Protein AF-A0A1D3TX67-F1 (afdb_monomer_lite)

Secondary structure (DSSP, 8-state):
--EEEEE--HHHHHHHHHHHHH--SS--SHHHHHHHHHHHHHHHHTT--HHHHHHHHHHHHHHGGGGGG--------SEEEEEPPHHHHHHHHHHHHHHHHHTT-SS--HHHHHHHHHHHHHHHHHHHHHHHHTTS-----HHHHHHHHHHHHHH--GGGHHHHHHHHHHHHHHH-

pLDDT: mean 88.08, std 12.68, range [42.0, 98.56]

Structure (mmCIF, N/CA/C/O backbone):
data_AF-A0A1D3TX67-F1
#
_entry.id   AF-A0A1D3TX67-F1
#
loop_
_atom_site.group_PDB
_atom_site.id
_atom_site.type_symbol
_atom_site.label_atom_id
_atom_site.label_alt_id
_atom_site.label_comp_id
_atom_site.label_asym_id
_atom_site.label_entity_id
_atom_site.label_seq_id
_atom_site.pdbx_PDB_ins_code
_atom_site.Cartn_x
_atom_site.Cartn_y
_atom_site.Cartn_z
_atom_site.occupancy
_atom_site.B_iso_or_equiv
_atom_site.auth_seq_id
_atom_site.auth_comp_id
_atom_site.auth_asym_id
_atom_site.auth_atom_id
_atom_site.pdbx_PDB_model_num
ATOM 1 N N . MET A 1 1 ? -18.415 -10.668 4.584 1.00 75.00 1 MET A N 1
ATOM 2 C CA . MET A 1 1 ? -17.756 -10.329 3.311 1.00 75.00 1 MET A CA 1
ATOM 3 C C . MET A 1 1 ? -18.137 -8.948 2.776 1.00 75.00 1 MET A C 1
ATOM 5 O O . MET A 1 1 ? -19.019 -8.786 1.929 1.00 75.00 1 MET A O 1
ATOM 9 N N . LYS A 1 2 ? -17.441 -7.935 3.287 1.00 89.81 2 LYS A N 1
ATOM 10 C CA . LYS A 1 2 ? -17.482 -6.527 2.900 1.00 89.81 2 LYS A CA 1
ATOM 11 C C . LYS A 1 2 ? -16.934 -6.355 1.487 1.00 89.81 2 LYS A C 1
ATOM 13 O O . LYS A 1 2 ? -15.870 -6.868 1.140 1.00 89.81 2 LYS A O 1
ATOM 18 N N . GLN A 1 3 ? -17.665 -5.609 0.665 1.00 95.31 3 GLN A N 1
ATOM 19 C CA . GLN A 1 3 ? -17.243 -5.247 -0.683 1.00 95.31 3 GLN A CA 1
ATOM 20 C C . GLN A 1 3 ? -16.895 -3.763 -0.723 1.00 95.31 3 GLN A C 1
ATOM 22 O O . GLN A 1 3 ? -17.703 -2.919 -0.339 1.00 95.31 3 GLN A O 1
ATOM 27 N N . LEU A 1 4 ? -15.705 -3.445 -1.227 1.00 96.00 4 LEU A N 1
ATOM 28 C CA . LEU A 1 4 ? -15.282 -2.075 -1.486 1.00 96.00 4 LEU A CA 1
ATOM 29 C C . LEU A 1 4 ? -15.389 -1.801 -2.983 1.00 96.00 4 LEU A C 1
ATOM 31 O O . LEU A 1 4 ? -14.979 -2.623 -3.805 1.00 96.00 4 LEU A O 1
ATOM 35 N N . SER A 1 5 ? -15.916 -0.634 -3.342 1.00 96.31 5 SER A N 1
ATOM 36 C CA . SER A 1 5 ? -16.039 -0.192 -4.732 1.00 96.31 5 SER A CA 1
ATOM 37 C C . SER A 1 5 ? -15.681 1.278 -4.864 1.00 96.31 5 SER A C 1
ATOM 39 O O . SER A 1 5 ? -16.100 2.091 -4.040 1.00 96.31 5 SER A O 1
ATOM 41 N N . TRP A 1 6 ? -14.942 1.636 -5.910 1.00 96.50 6 TRP A N 1
ATOM 42 C CA . TRP A 1 6 ? -14.543 3.020 -6.153 1.00 96.50 6 TRP A CA 1
ATOM 43 C C . TRP A 1 6 ? -14.348 3.311 -7.640 1.00 96.50 6 TRP A C 1
ATOM 45 O O . TRP A 1 6 ? -14.093 2.423 -8.458 1.00 96.50 6 TRP A O 1
ATOM 55 N N . LYS A 1 7 ? -14.426 4.600 -7.986 1.00 96.25 7 LYS A N 1
ATOM 56 C CA . LYS A 1 7 ? -14.019 5.099 -9.300 1.00 96.25 7 LYS A CA 1
ATOM 57 C C . LYS A 1 7 ? -12.495 5.103 -9.375 1.00 96.25 7 LYS A C 1
ATOM 59 O O . LYS A 1 7 ? -11.830 5.826 -8.630 1.00 96.25 7 LYS A O 1
ATOM 64 N N . SER A 1 8 ? -11.923 4.313 -10.268 1.00 93.75 8 SER A N 1
ATOM 65 C CA . SER A 1 8 ? -10.472 4.249 -10.436 1.00 93.75 8 SER A CA 1
ATOM 66 C C . SER A 1 8 ? -9.936 5.439 -11.234 1.00 93.75 8 SER A C 1
ATOM 68 O O . SER A 1 8 ? -10.654 6.156 -11.926 1.00 93.75 8 SER A O 1
ATOM 70 N N . ASN A 1 9 ? -8.642 5.688 -11.067 1.00 94.81 9 ASN A N 1
ATOM 71 C CA . ASN A 1 9 ? -7.890 6.735 -11.751 1.00 94.81 9 ASN A CA 1
ATOM 72 C C . ASN A 1 9 ? -6.471 6.215 -12.045 1.00 94.81 9 ASN A C 1
ATOM 74 O O . ASN A 1 9 ? -6.110 5.113 -11.620 1.00 94.81 9 ASN A O 1
ATOM 78 N N . ILE A 1 10 ? -5.650 7.024 -12.717 1.00 94.94 10 ILE A N 1
ATOM 79 C CA . ILE A 1 10 ? -4.297 6.626 -13.130 1.00 94.94 10 ILE A CA 1
ATOM 80 C C . ILE A 1 10 ? -3.388 6.203 -11.965 1.00 94.94 10 ILE A C 1
ATOM 82 O O . ILE A 1 10 ? -2.543 5.333 -12.145 1.00 94.94 10 ILE A O 1
ATOM 86 N N . LYS A 1 11 ? -3.573 6.750 -10.756 1.00 95.94 11 LYS A N 1
ATOM 87 C CA . LYS A 1 11 ? -2.771 6.374 -9.579 1.00 95.94 11 LYS A CA 1
ATOM 88 C C . LYS A 1 11 ? -3.043 4.934 -9.152 1.00 95.94 11 LYS A C 1
ATOM 90 O O . LYS A 1 11 ? -2.103 4.229 -8.812 1.00 95.94 11 LYS A O 1
ATOM 95 N N . HIS A 1 12 ? -4.292 4.474 -9.246 1.00 97.00 12 HIS A N 1
ATOM 96 C CA . HIS A 1 12 ? -4.621 3.068 -8.984 1.00 97.00 12 HIS A CA 1
ATOM 97 C C . HIS A 1 12 ? -3.983 2.153 -10.021 1.00 97.00 12 HIS A C 1
ATOM 99 O O . HIS A 1 12 ? -3.392 1.152 -9.648 1.00 97.00 12 HIS A O 1
ATOM 105 N N . ALA A 1 13 ? -4.066 2.511 -11.306 1.00 95.19 13 ALA A N 1
ATOM 106 C CA . ALA A 1 13 ? -3.465 1.713 -12.372 1.00 95.19 13 ALA A CA 1
ATOM 107 C C . ALA A 1 13 ? -1.938 1.617 -12.207 1.00 95.19 13 ALA A C 1
ATOM 109 O O . ALA A 1 13 ? -1.376 0.532 -12.310 1.00 95.19 13 ALA A O 1
ATOM 110 N N . LYS A 1 14 ? -1.277 2.734 -11.873 1.00 95.75 14 LYS A N 1
ATOM 111 C CA . LYS A 1 14 ? 0.164 2.772 -11.593 1.00 95.75 14 LYS A CA 1
ATOM 112 C C . LYS A 1 14 ? 0.543 1.933 -10.376 1.00 95.75 14 LYS A C 1
ATOM 114 O O . LYS A 1 14 ? 1.501 1.178 -10.454 1.00 95.75 14 LYS A O 1
ATOM 119 N N . LEU A 1 15 ? -0.202 2.041 -9.275 1.00 97.25 15 LEU A N 1
ATOM 120 C CA . LEU A 1 15 ? 0.039 1.224 -8.083 1.00 97.25 15 LEU A CA 1
ATOM 121 C C . LEU A 1 15 ? -0.193 -0.262 -8.361 1.00 97.25 15 LEU A C 1
ATOM 123 O O . LEU A 1 15 ? 0.645 -1.069 -7.988 1.00 97.25 15 LEU A O 1
ATOM 127 N N . GLU A 1 16 ? -1.274 -0.622 -9.058 1.00 96.50 16 GLU A N 1
ATOM 128 C CA . GLU A 1 16 ? -1.543 -2.007 -9.464 1.00 96.50 16 GLU A CA 1
ATOM 129 C C . GLU A 1 16 ? -0.386 -2.565 -10.299 1.00 96.50 16 GLU A C 1
ATOM 131 O O . GLU A 1 16 ? 0.088 -3.660 -10.019 1.00 96.50 16 GLU A O 1
ATOM 136 N N . TYR A 1 17 ? 0.091 -1.803 -11.288 1.00 94.44 17 TYR A N 1
ATOM 137 C CA . TYR A 1 17 ? 1.245 -2.175 -12.106 1.00 94.44 17 TYR A CA 1
ATOM 138 C C . TYR A 1 17 ? 2.500 -2.384 -11.247 1.00 94.44 17 TYR A C 1
ATOM 140 O O . TYR A 1 17 ? 3.082 -3.461 -11.260 1.00 94.44 17 TYR A O 1
ATOM 148 N N . LEU A 1 18 ? 2.878 -1.384 -10.447 1.00 94.38 18 LEU A N 1
ATOM 149 C CA . LEU A 1 18 ? 4.092 -1.421 -9.627 1.00 94.38 18 LEU A CA 1
ATOM 150 C C . LEU A 1 18 ? 4.072 -2.534 -8.571 1.00 94.38 18 LEU A C 1
ATOM 152 O O . LEU A 1 18 ? 5.105 -3.132 -8.293 1.00 94.38 18 LEU A O 1
ATOM 156 N N . ILE A 1 19 ? 2.908 -2.812 -7.980 1.00 96.50 19 ILE A N 1
ATOM 157 C CA . ILE A 1 19 ? 2.745 -3.919 -7.035 1.00 96.50 19 ILE A CA 1
ATOM 158 C C . ILE A 1 19 ? 2.931 -5.246 -7.762 1.00 96.50 19 ILE A C 1
ATOM 160 O O . ILE A 1 19 ? 3.671 -6.082 -7.267 1.00 96.50 19 ILE A O 1
ATOM 164 N N . LYS A 1 20 ? 2.321 -5.440 -8.936 1.00 94.25 20 LYS A N 1
ATOM 165 C CA . LYS A 1 20 ? 2.447 -6.693 -9.699 1.00 94.25 20 LYS A CA 1
ATOM 166 C C . LYS A 1 20 ? 3.875 -6.997 -10.149 1.00 94.25 20 LYS A C 1
ATOM 168 O O . LYS A 1 20 ? 4.219 -8.165 -10.252 1.00 94.25 20 LYS A O 1
ATOM 173 N N . GLU A 1 21 ? 4.693 -5.972 -10.375 1.00 92.12 21 GLU A N 1
ATOM 174 C CA . GLU A 1 21 ? 6.115 -6.144 -10.699 1.00 92.12 21 GLU A CA 1
ATOM 175 C C . GLU A 1 21 ? 6.954 -6.618 -9.499 1.00 92.12 21 GLU A C 1
ATOM 177 O O . GLU A 1 21 ? 8.014 -7.208 -9.689 1.00 92.12 21 GLU A O 1
ATOM 182 N N . LEU A 1 22 ? 6.514 -6.344 -8.264 1.00 90.25 22 LEU A N 1
ATOM 183 C CA . LEU A 1 22 ? 7.287 -6.624 -7.046 1.00 90.25 22 LEU A CA 1
ATOM 184 C C . LEU A 1 22 ? 6.702 -7.729 -6.163 1.00 90.25 22 LEU A C 1
ATOM 186 O O . LEU A 1 22 ? 7.434 -8.320 -5.372 1.00 90.25 22 LEU A O 1
ATOM 190 N N . ASP A 1 23 ? 5.394 -7.961 -6.223 1.00 90.19 23 ASP A N 1
ATOM 191 C CA . ASP A 1 23 ? 4.692 -8.925 -5.384 1.00 90.19 23 ASP A CA 1
ATOM 192 C C . ASP A 1 23 ? 5.003 -10.352 -5.871 1.00 90.19 23 ASP A C 1
ATOM 194 O O . ASP A 1 23 ? 4.601 -10.723 -6.974 1.00 90.19 23 ASP A O 1
ATOM 198 N N . PRO A 1 24 ? 5.708 -11.178 -5.073 1.00 87.31 24 PRO A N 1
ATOM 199 C CA . PRO A 1 24 ? 6.120 -12.516 -5.493 1.00 87.31 24 PRO A CA 1
ATOM 200 C C . PRO A 1 24 ? 4.982 -13.546 -5.413 1.00 87.31 24 PRO A C 1
ATOM 202 O O . PRO A 1 24 ? 5.193 -14.726 -5.696 1.00 87.31 24 PRO A O 1
ATOM 205 N N . THR A 1 25 ? 3.794 -13.150 -4.948 1.00 90.44 25 THR A N 1
ATOM 206 C CA . THR A 1 25 ? 2.671 -14.072 -4.766 1.00 90.44 25 THR A CA 1
ATOM 207 C C . THR A 1 25 ? 1.989 -14.423 -6.088 1.00 90.44 25 THR A C 1
ATOM 209 O O . THR A 1 25 ? 1.985 -13.659 -7.048 1.00 90.44 25 THR A O 1
ATOM 212 N N . GLN A 1 26 ? 1.377 -15.610 -6.138 1.00 84.31 26 GLN A N 1
ATOM 213 C CA . GLN A 1 26 ? 0.696 -16.089 -7.345 1.00 84.31 26 GLN A CA 1
ATOM 214 C C . GLN A 1 26 ? -0.631 -15.360 -7.609 1.00 84.31 26 GLN A C 1
ATOM 216 O O . GLN A 1 26 ? -0.981 -15.110 -8.762 1.00 84.31 26 GLN A O 1
ATOM 221 N N . ASP A 1 27 ? -1.383 -15.016 -6.557 1.00 92.31 27 ASP A N 1
ATOM 222 C CA . ASP A 1 27 ? -2.650 -14.294 -6.700 1.00 92.31 27 ASP A CA 1
ATOM 223 C C . ASP A 1 27 ? -2.421 -12.782 -6.782 1.00 92.31 27 ASP A C 1
ATOM 225 O O . ASP A 1 27 ? -2.429 -12.067 -5.777 1.00 92.31 27 ASP A O 1
ATOM 229 N N . LEU A 1 28 ? -2.271 -12.293 -8.009 1.00 93.19 28 LEU A N 1
ATOM 230 C CA . LEU A 1 28 ? -2.152 -10.872 -8.335 1.00 93.19 28 LEU A CA 1
ATOM 231 C C . LEU A 1 28 ? -3.505 -10.207 -8.650 1.00 93.19 28 LEU A C 1
ATOM 233 O O . LEU A 1 28 ? -3.557 -9.147 -9.287 1.00 93.19 28 LEU A O 1
ATOM 237 N N . SER A 1 29 ? -4.623 -10.816 -8.243 1.00 95.62 29 SER A N 1
ATOM 238 C CA . SER A 1 29 ? -5.930 -10.171 -8.333 1.00 95.62 29 SER A CA 1
ATOM 239 C C . SER A 1 29 ? -5.992 -8.938 -7.425 1.00 95.62 29 SER A C 1
ATOM 241 O O . SER A 1 29 ? -5.307 -8.839 -6.408 1.00 95.62 29 SER A O 1
ATOM 243 N N . ARG A 1 30 ? -6.859 -7.974 -7.757 1.00 95.88 30 ARG A N 1
ATOM 244 C CA . ARG A 1 30 ? -7.055 -6.775 -6.920 1.00 95.88 30 ARG A CA 1
ATOM 245 C C . ARG A 1 30 ? -7.541 -7.118 -5.510 1.00 95.88 30 ARG A C 1
ATOM 247 O O . ARG A 1 30 ? -7.201 -6.397 -4.576 1.00 95.88 30 ARG A O 1
ATOM 254 N N . GLY A 1 31 ? -8.320 -8.195 -5.369 1.00 96.56 31 GLY A N 1
ATOM 255 C CA . GLY A 1 31 ? -8.747 -8.719 -4.070 1.00 96.56 31 GLY A CA 1
ATOM 256 C C . GLY A 1 31 ? -7.551 -9.219 -3.270 1.00 96.56 31 GLY A C 1
ATOM 257 O O . GLY A 1 31 ? -7.294 -8.695 -2.190 1.00 96.56 31 GLY A O 1
ATOM 258 N N . GLY A 1 32 ? -6.754 -10.116 -3.860 1.00 96.81 32 GLY A N 1
ATOM 259 C CA . GLY A 1 32 ? -5.538 -10.646 -3.243 1.00 96.81 32 GLY A CA 1
ATOM 260 C C . GLY A 1 32 ? -4.555 -9.551 -2.824 1.00 96.81 32 GLY A C 1
ATOM 261 O O . GLY A 1 32 ? -4.125 -9.513 -1.672 1.00 96.81 32 GLY A O 1
ATOM 262 N N . ILE A 1 33 ? -4.274 -8.599 -3.721 1.00 97.88 33 ILE A N 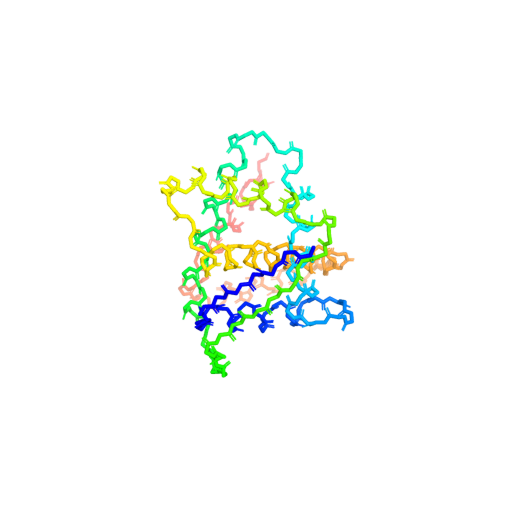1
ATOM 263 C CA . ILE A 1 33 ? -3.424 -7.431 -3.434 1.00 97.88 33 ILE A CA 1
ATOM 264 C C . ILE A 1 33 ? -3.982 -6.620 -2.257 1.00 97.88 33 ILE A C 1
ATOM 266 O O . ILE A 1 33 ? -3.229 -6.224 -1.371 1.00 97.88 33 ILE A O 1
ATOM 270 N N . THR A 1 34 ? -5.294 -6.367 -2.223 1.00 98.06 34 THR A N 1
ATOM 271 C CA . THR A 1 34 ? -5.901 -5.531 -1.175 1.00 98.06 34 THR A CA 1
ATOM 272 C C . THR A 1 34 ? -5.896 -6.227 0.183 1.00 98.06 34 THR A C 1
ATOM 274 O O . THR A 1 34 ? -5.499 -5.604 1.164 1.00 98.06 34 THR A O 1
ATOM 277 N N . ASN A 1 35 ? -6.257 -7.511 0.252 1.00 97.94 35 ASN A N 1
ATOM 278 C CA . ASN A 1 35 ? -6.207 -8.276 1.502 1.00 97.94 35 ASN A CA 1
ATOM 279 C C . ASN A 1 35 ? -4.772 -8.351 2.048 1.00 97.94 35 ASN A C 1
ATOM 281 O O . ASN A 1 35 ? -4.536 -8.047 3.215 1.00 97.94 35 ASN A O 1
ATOM 285 N N . ARG A 1 36 ? -3.773 -8.622 1.196 1.00 97.81 36 ARG A N 1
ATOM 286 C CA . ARG A 1 36 ? -2.363 -8.598 1.627 1.00 97.81 36 ARG A CA 1
ATOM 287 C C . ARG A 1 36 ? -1.896 -7.213 2.059 1.00 97.81 36 ARG A C 1
ATOM 289 O O . ARG A 1 36 ? -1.131 -7.107 3.015 1.00 97.81 36 ARG A O 1
ATOM 296 N N . ALA A 1 37 ? -2.361 -6.155 1.398 1.00 98.19 37 ALA A N 1
ATOM 297 C CA . ALA A 1 37 ? -2.059 -4.788 1.801 1.00 98.19 37 ALA A CA 1
ATOM 298 C C . ALA A 1 37 ? -2.606 -4.463 3.202 1.00 98.19 37 ALA A C 1
ATOM 300 O O . ALA A 1 37 ? -1.918 -3.787 3.968 1.00 98.19 37 ALA A O 1
ATOM 301 N N . ILE A 1 38 ? -3.797 -4.968 3.552 1.00 98.25 38 ILE A N 1
ATOM 302 C CA . ILE A 1 38 ? -4.396 -4.842 4.893 1.00 98.25 38 ILE A CA 1
ATOM 303 C C . ILE A 1 38 ? -3.529 -5.548 5.933 1.00 98.25 38 ILE A C 1
ATOM 305 O O . ILE A 1 38 ? -3.138 -4.929 6.922 1.00 98.25 38 ILE A O 1
ATOM 309 N N . VAL A 1 39 ? -3.170 -6.808 5.679 1.00 97.50 39 VAL A N 1
ATOM 310 C CA . VAL A 1 39 ? -2.314 -7.593 6.581 1.00 97.50 39 VAL A CA 1
ATOM 311 C C . VAL A 1 39 ? -0.964 -6.902 6.785 1.00 97.50 39 VAL A C 1
ATOM 313 O O . VAL A 1 39 ? -0.567 -6.642 7.918 1.00 97.50 39 VAL A O 1
ATOM 316 N N . ALA A 1 40 ? -0.296 -6.497 5.701 1.00 96.50 40 ALA A N 1
ATOM 317 C CA . ALA A 1 40 ? 0.993 -5.814 5.778 1.00 96.50 40 ALA A CA 1
ATOM 318 C C . ALA A 1 40 ? 0.907 -4.480 6.540 1.00 96.50 40 ALA A C 1
ATOM 320 O O . ALA A 1 40 ? 1.792 -4.158 7.332 1.00 96.50 40 ALA A O 1
ATOM 321 N N . ALA A 1 41 ? -0.155 -3.698 6.323 1.00 97.12 41 ALA A N 1
ATOM 322 C CA . ALA A 1 41 ? -0.407 -2.464 7.063 1.00 97.12 41 ALA A CA 1
ATOM 323 C C . ALA A 1 41 ? -0.600 -2.712 8.563 1.00 97.12 41 ALA A C 1
ATOM 325 O O . ALA A 1 41 ? -0.031 -1.988 9.385 1.00 97.12 41 ALA A O 1
ATOM 326 N N . ASN A 1 42 ? -1.376 -3.733 8.919 1.00 96.00 42 ASN A N 1
ATOM 327 C CA . ASN A 1 42 ? -1.586 -4.116 10.306 1.00 96.00 42 ASN A CA 1
ATOM 328 C C . ASN A 1 42 ? -0.265 -4.521 10.965 1.00 96.00 42 ASN A C 1
ATOM 330 O O . ASN A 1 42 ? 0.089 -3.967 12.000 1.00 96.00 42 ASN A O 1
ATOM 334 N N . ASP A 1 43 ? 0.510 -5.396 10.325 1.00 93.69 43 ASP A N 1
ATOM 335 C CA . ASP A 1 43 ? 1.788 -5.876 10.856 1.00 93.69 43 ASP A CA 1
ATOM 336 C C . ASP A 1 43 ? 2.795 -4.741 11.067 1.00 93.69 43 ASP A C 1
ATOM 338 O O . ASP A 1 43 ? 3.394 -4.639 12.138 1.00 93.69 43 ASP A O 1
ATOM 342 N N . MET A 1 44 ? 2.943 -3.845 10.083 1.00 92.00 44 MET A N 1
ATOM 343 C CA . MET A 1 44 ? 3.844 -2.690 10.188 1.00 92.00 44 MET A CA 1
ATOM 344 C C . MET A 1 44 ? 3.457 -1.751 11.327 1.00 92.00 44 MET A C 1
ATOM 346 O O . MET A 1 44 ? 4.323 -1.209 12.007 1.00 92.00 44 MET A O 1
ATOM 350 N N . THR A 1 45 ? 2.158 -1.547 11.538 1.00 91.56 45 THR A N 1
ATOM 351 C CA . THR A 1 45 ? 1.675 -0.552 12.499 1.00 91.56 45 THR A CA 1
ATOM 352 C C . THR A 1 45 ? 1.376 -1.136 13.877 1.00 91.56 45 THR A C 1
ATOM 354 O O . THR A 1 45 ? 1.201 -0.376 14.827 1.00 91.56 45 THR A O 1
ATOM 357 N N . LYS A 1 46 ? 1.348 -2.462 14.046 1.00 90.75 46 LYS A N 1
ATOM 358 C CA . LYS A 1 46 ? 0.941 -3.127 15.296 1.00 90.75 46 LYS A CA 1
ATOM 359 C C . LYS A 1 46 ? 1.736 -2.668 16.520 1.00 90.75 46 LYS A C 1
ATOM 361 O O . LYS A 1 46 ? 1.139 -2.450 17.571 1.00 90.75 46 LYS A O 1
ATOM 366 N N . ALA A 1 47 ? 3.050 -2.506 16.374 1.00 90.62 47 ALA A N 1
ATOM 367 C CA . ALA A 1 47 ? 3.950 -2.094 17.454 1.00 90.62 47 ALA A CA 1
ATOM 368 C C . ALA A 1 47 ? 4.100 -0.568 17.596 1.00 90.62 47 ALA A C 1
ATOM 370 O O . ALA A 1 47 ? 4.697 -0.106 18.563 1.00 90.62 47 ALA A O 1
ATOM 371 N N . MET A 1 48 ? 3.566 0.212 16.651 1.00 93.44 48 MET A N 1
ATOM 372 C CA . MET A 1 48 ? 3.682 1.668 16.659 1.00 93.44 48 MET A CA 1
ATOM 373 C C . MET A 1 48 ? 2.737 2.289 17.693 1.00 93.44 48 MET A C 1
ATOM 375 O O . MET A 1 48 ? 1.561 1.915 17.806 1.00 93.44 48 MET A O 1
ATOM 379 N N . SER A 1 49 ? 3.230 3.303 18.396 1.00 94.31 49 SER A N 1
ATOM 380 C CA . SER A 1 49 ? 2.415 4.209 19.199 1.00 94.31 49 SER A CA 1
ATOM 381 C C . SER A 1 49 ? 1.409 4.973 18.328 1.00 94.31 49 SER A C 1
ATOM 383 O O . SER A 1 49 ? 1.470 4.993 17.096 1.00 94.31 49 SER A O 1
ATOM 385 N N . LYS A 1 50 ? 0.442 5.630 18.973 1.00 89.69 50 LYS A N 1
ATOM 386 C CA . LYS A 1 50 ? -0.585 6.410 18.267 1.00 89.69 50 LYS A CA 1
ATOM 387 C C . LYS A 1 50 ? 0.017 7.552 17.437 1.00 89.69 50 LYS A C 1
ATOM 389 O O . LYS A 1 50 ? -0.458 7.807 16.334 1.00 89.69 50 LYS A O 1
ATOM 394 N N . GLU A 1 51 ? 1.038 8.220 17.966 1.00 91.56 51 GLU A N 1
ATOM 395 C CA . GLU A 1 51 ? 1.726 9.320 17.287 1.00 91.56 51 GLU A CA 1
ATOM 396 C C . GLU A 1 51 ? 2.516 8.818 16.072 1.00 91.56 51 GLU A C 1
ATOM 398 O O . GLU A 1 51 ? 2.369 9.351 14.974 1.00 91.56 51 GLU A O 1
ATOM 403 N N . GLU A 1 52 ? 3.258 7.716 16.226 1.00 93.44 52 GLU A N 1
ATOM 404 C CA . GLU A 1 52 ? 3.994 7.084 15.124 1.00 93.44 52 GLU A CA 1
ATOM 405 C C . GLU A 1 52 ? 3.066 6.633 13.993 1.00 93.44 52 GLU A C 1
ATOM 407 O O . GLU A 1 52 ? 3.379 6.852 12.824 1.00 93.44 52 GLU A O 1
ATOM 412 N N . LYS A 1 53 ? 1.892 6.074 14.322 1.00 90.69 53 LYS A N 1
ATOM 413 C CA . LYS A 1 53 ? 0.866 5.731 13.323 1.00 90.69 53 LYS A CA 1
ATOM 414 C C . LYS A 1 53 ? 0.397 6.958 12.545 1.00 90.69 53 LYS A C 1
ATOM 416 O O . LYS A 1 53 ? 0.249 6.873 11.328 1.00 90.69 53 LYS A O 1
ATOM 421 N N . GLY A 1 54 ? 0.169 8.081 13.228 1.00 89.69 54 GLY A N 1
ATOM 422 C CA . GLY A 1 54 ? -0.206 9.345 12.590 1.00 89.69 54 GLY A CA 1
ATOM 423 C C . GLY A 1 54 ? 0.842 9.786 11.569 1.00 89.69 54 GLY A C 1
ATOM 424 O O . GLY A 1 54 ? 0.553 9.899 10.376 1.00 89.69 54 GLY A O 1
ATOM 425 N N . ASN A 1 55 ? 2.089 9.902 12.029 1.00 93.69 55 ASN A N 1
ATOM 426 C CA . ASN A 1 55 ? 3.229 10.291 11.200 1.00 93.69 55 ASN A CA 1
ATOM 427 C C . ASN A 1 55 ? 3.455 9.326 10.022 1.00 93.69 55 ASN A C 1
ATOM 429 O O . ASN A 1 55 ? 3.796 9.750 8.913 1.00 93.69 55 ASN A O 1
ATOM 433 N N . TRP A 1 56 ? 3.240 8.023 10.233 1.00 94.94 56 TRP A N 1
ATOM 434 C CA . TRP A 1 56 ? 3.358 7.005 9.192 1.00 94.94 56 TRP A CA 1
ATOM 435 C C . TRP A 1 56 ? 2.356 7.228 8.058 1.00 94.94 56 TRP A C 1
ATOM 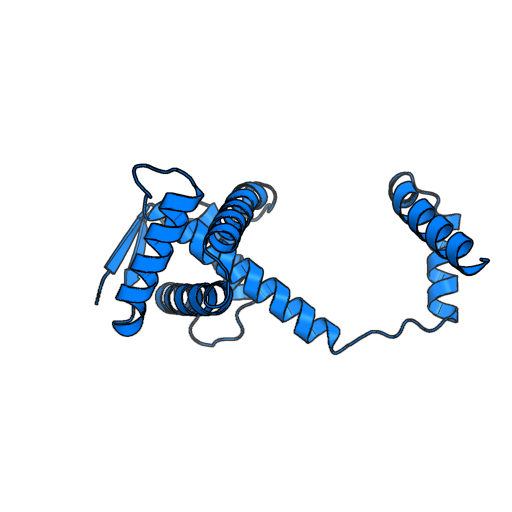437 O O . TRP A 1 56 ? 2.747 7.300 6.891 1.00 94.94 56 TRP A O 1
ATOM 447 N N . TRP A 1 57 ? 1.070 7.382 8.383 1.00 97.25 57 TRP A N 1
ATOM 448 C CA . TRP A 1 57 ? 0.030 7.562 7.369 1.00 97.25 57 TRP A CA 1
ATOM 449 C C . TRP A 1 57 ? 0.170 8.880 6.610 1.00 97.25 57 TRP A C 1
ATOM 451 O O . TRP A 1 57 ? -0.015 8.896 5.391 1.00 97.25 57 TRP A O 1
ATOM 461 N N . GLU A 1 58 ? 0.588 9.958 7.279 1.00 96.69 58 GLU A N 1
ATOM 462 C CA . GLU A 1 58 ? 0.955 11.204 6.601 1.00 96.69 58 GLU A CA 1
ATOM 463 C C . GLU A 1 58 ? 2.099 10.999 5.599 1.00 96.69 58 GLU A C 1
ATOM 465 O O . GLU A 1 58 ? 2.031 11.473 4.461 1.00 96.69 58 GLU A O 1
ATOM 470 N N . LYS A 1 59 ? 3.150 10.271 5.997 1.00 96.56 59 LYS A N 1
ATOM 471 C CA . LYS A 1 59 ? 4.298 9.969 5.132 1.00 96.56 59 LYS A CA 1
ATOM 472 C C . LYS A 1 59 ? 3.883 9.144 3.915 1.00 96.56 59 LYS A C 1
ATOM 474 O O . LYS A 1 59 ? 4.315 9.446 2.805 1.00 96.56 59 LYS A O 1
ATOM 479 N N . VAL A 1 60 ? 3.041 8.126 4.095 1.00 97.12 60 VAL A N 1
ATOM 480 C CA . VAL A 1 60 ? 2.511 7.318 2.983 1.00 97.12 60 VAL A CA 1
ATOM 481 C C . VAL A 1 60 ? 1.685 8.185 2.031 1.00 97.12 60 VAL A C 1
ATOM 483 O O . VAL A 1 60 ? 1.889 8.129 0.818 1.00 97.12 60 VAL A O 1
ATOM 486 N N . ALA A 1 61 ? 0.789 9.021 2.562 1.00 97.25 61 ALA A N 1
ATOM 487 C CA . ALA A 1 61 ? -0.054 9.900 1.756 1.00 97.25 61 ALA A CA 1
ATOM 488 C C . ALA A 1 61 ? 0.773 10.889 0.913 1.00 97.25 61 ALA A C 1
ATOM 490 O O . ALA A 1 61 ? 0.481 11.087 -0.269 1.00 97.25 61 ALA A O 1
ATOM 491 N N . LYS A 1 62 ? 1.855 11.444 1.481 1.00 97.06 62 LYS A N 1
ATOM 492 C CA . LYS A 1 62 ? 2.784 12.361 0.791 1.00 97.06 62 LYS A CA 1
ATOM 493 C C . LYS A 1 62 ? 3.496 11.736 -0.416 1.00 97.06 62 LYS A C 1
ATOM 495 O O . LYS A 1 62 ? 3.879 12.480 -1.312 1.00 97.06 62 LYS A O 1
ATOM 500 N N . LYS A 1 63 ? 3.603 10.404 -0.495 1.00 96.12 63 LYS A N 1
ATOM 501 C CA . LYS A 1 63 ? 4.192 9.698 -1.650 1.00 96.12 63 LYS A CA 1
ATOM 502 C C . LYS A 1 63 ? 3.238 9.563 -2.837 1.00 96.12 63 LYS A C 1
ATOM 504 O O . LYS A 1 63 ? 3.671 9.381 -3.970 1.00 96.12 63 LYS A O 1
ATOM 509 N N . ILE A 1 64 ? 1.922 9.638 -2.626 1.00 96.38 64 ILE A N 1
ATOM 510 C CA . ILE A 1 64 ? 0.930 9.425 -3.697 1.00 96.38 64 ILE A CA 1
ATOM 511 C C . ILE A 1 64 ? 1.105 10.402 -4.879 1.00 96.38 64 ILE A C 1
ATOM 513 O O . ILE A 1 64 ? 0.988 9.961 -6.027 1.00 96.38 64 ILE A O 1
ATOM 517 N N . PRO A 1 65 ? 1.373 11.708 -4.672 1.00 94.44 65 PRO A N 1
ATOM 518 C CA . PRO A 1 65 ? 1.679 12.634 -5.762 1.00 94.44 65 PRO A CA 1
ATOM 519 C C . PRO A 1 65 ? 2.900 12.246 -6.607 1.00 94.44 65 PRO A C 1
ATOM 521 O O . PRO A 1 65 ? 2.898 12.530 -7.804 1.00 94.44 65 PRO A O 1
ATOM 524 N N . GLU A 1 66 ? 3.899 11.557 -6.044 1.00 92.19 66 GLU A N 1
ATOM 525 C CA . GLU A 1 66 ? 5.121 11.144 -6.758 1.00 92.19 66 GLU A CA 1
ATOM 526 C C . GLU A 1 66 ? 4.816 10.194 -7.925 1.00 92.19 66 GLU A C 1
ATOM 528 O O . GLU A 1 66 ? 5.529 10.180 -8.928 1.00 92.19 66 GLU A O 1
ATOM 533 N N . LEU A 1 67 ? 3.691 9.467 -7.862 1.00 90.75 67 LEU A N 1
ATOM 534 C CA . LEU A 1 67 ? 3.208 8.632 -8.966 1.00 90.75 67 LEU A CA 1
ATOM 535 C C . LEU A 1 67 ? 2.984 9.429 -10.256 1.00 90.75 67 LEU A C 1
ATOM 537 O O . LEU A 1 67 ? 2.984 8.842 -11.337 1.00 90.75 67 LEU A O 1
ATOM 541 N N . ASN A 1 68 ? 2.794 10.750 -10.187 1.00 86.94 68 ASN A N 1
ATOM 542 C CA . ASN A 1 68 ? 2.669 11.593 -11.376 1.00 86.94 68 ASN A CA 1
ATOM 543 C C . ASN A 1 68 ? 3.968 11.641 -12.198 1.00 86.94 68 ASN A C 1
ATOM 545 O O . ASN A 1 68 ? 3.892 11.758 -13.419 1.00 86.94 68 ASN A O 1
ATOM 549 N N . ASN A 1 69 ? 5.130 11.465 -11.560 1.00 86.19 69 ASN A N 1
ATOM 550 C CA . ASN A 1 69 ? 6.438 11.477 -12.221 1.00 86.19 69 ASN A CA 1
ATOM 551 C C . ASN A 1 69 ? 6.712 10.184 -13.002 1.00 86.19 69 ASN A C 1
ATOM 553 O O . ASN A 1 69 ? 7.529 10.169 -13.921 1.00 86.19 69 ASN A O 1
ATOM 557 N N . PHE A 1 70 ? 6.007 9.101 -12.668 1.00 80.94 70 PHE A N 1
ATOM 558 C CA . PHE A 1 70 ? 6.130 7.824 -13.359 1.00 80.94 70 PHE A CA 1
ATOM 559 C C . PHE A 1 70 ? 5.407 7.881 -14.714 1.00 80.94 70 PHE A C 1
ATOM 561 O O . PHE A 1 70 ? 4.175 7.815 -14.784 1.00 80.94 70 PHE A O 1
ATOM 568 N N . LYS A 1 71 ? 6.165 8.063 -15.800 1.00 83.31 71 LYS A N 1
ATOM 569 C CA . LYS A 1 71 ? 5.637 8.174 -17.168 1.00 83.31 71 LYS A CA 1
ATOM 570 C C . LYS A 1 71 ? 5.477 6.789 -17.790 1.00 83.31 71 LYS A C 1
ATOM 572 O O . LYS A 1 71 ? 6.375 6.291 -18.456 1.00 83.31 71 LYS A O 1
ATOM 577 N N . ILE A 1 72 ? 4.318 6.189 -17.553 1.00 83.75 72 ILE A N 1
ATOM 578 C CA . ILE A 1 72 ? 3.873 4.960 -18.206 1.00 83.75 72 ILE A CA 1
ATOM 579 C C . ILE A 1 72 ? 2.438 5.157 -18.692 1.00 83.75 72 ILE A C 1
ATOM 581 O O . ILE A 1 72 ? 1.613 5.748 -17.985 1.00 83.75 72 ILE A O 1
ATOM 585 N N . GLU A 1 73 ? 2.147 4.679 -19.896 1.00 86.62 73 GLU A N 1
ATOM 586 C CA . GLU A 1 73 ? 0.784 4.631 -20.413 1.00 86.62 73 GLU A CA 1
ATOM 587 C C . GLU A 1 73 ? 0.126 3.330 -19.960 1.00 86.62 73 GLU A C 1
ATOM 589 O O . GLU A 1 73 ? 0.592 2.236 -20.268 1.00 86.62 73 GLU A O 1
ATOM 594 N N . LEU A 1 74 ? -0.955 3.454 -19.190 1.00 89.94 74 LEU A N 1
ATOM 595 C CA . LEU A 1 74 ? -1.720 2.324 -18.675 1.00 89.94 74 LEU A CA 1
ATOM 596 C C . LEU A 1 74 ? -3.194 2.535 -18.983 1.00 89.94 74 LEU A C 1
ATOM 598 O O . LEU A 1 74 ? -3.723 3.639 -18.827 1.00 89.94 74 LEU A O 1
ATOM 602 N N . SER A 1 75 ? -3.875 1.452 -19.349 1.00 89.88 75 SER A N 1
ATOM 603 C CA . SER A 1 75 ? -5.334 1.450 -19.373 1.00 89.88 75 SER A CA 1
ATOM 604 C C . SER A 1 75 ? -5.859 1.627 -17.950 1.00 89.88 75 SER A C 1
ATOM 606 O O . SER A 1 75 ? -5.463 0.906 -17.031 1.00 89.88 75 SER A O 1
ATOM 608 N N . VAL A 1 76 ? -6.743 2.605 -17.762 1.00 90.81 76 VAL A N 1
ATOM 609 C CA . VAL A 1 76 ? -7.361 2.898 -16.470 1.00 90.81 76 VAL A CA 1
ATOM 610 C C . VAL A 1 76 ? -8.784 2.350 -16.492 1.00 90.81 76 VAL A C 1
ATOM 612 O O . VAL A 1 76 ? -9.625 2.889 -17.215 1.00 90.81 76 VAL A O 1
ATOM 615 N N . PRO A 1 77 ? -9.097 1.312 -15.696 1.00 87.94 77 PRO A N 1
ATOM 616 C CA . PRO A 1 77 ? -10.475 0.876 -15.520 1.00 87.94 77 PRO A CA 1
ATOM 617 C C . PRO A 1 77 ? -11.339 2.041 -15.034 1.00 87.94 77 PRO A C 1
ATOM 619 O O . PRO A 1 77 ? -10.867 2.897 -14.285 1.00 87.94 77 PRO A O 1
ATOM 622 N N . THR A 1 78 ? -12.612 2.082 -15.409 1.00 88.19 78 THR A N 1
ATOM 623 C CA . THR A 1 78 ? -13.520 3.143 -14.943 1.00 88.19 78 THR A CA 1
ATOM 624 C C . THR A 1 78 ? -13.903 2.961 -13.473 1.00 88.19 78 THR A C 1
ATOM 626 O O . THR A 1 78 ? -13.974 3.933 -12.720 1.00 88.19 78 THR A O 1
ATOM 629 N N . ALA A 1 79 ? -14.113 1.714 -13.053 1.00 94.06 79 ALA A N 1
ATOM 630 C CA . ALA A 1 79 ? -14.433 1.347 -11.683 1.00 94.06 79 ALA A CA 1
ATOM 631 C C . ALA A 1 79 ? -13.670 0.084 -11.276 1.00 94.06 79 ALA A C 1
ATOM 633 O O . ALA A 1 79 ? -13.379 -0.785 -12.103 1.00 94.06 79 ALA A O 1
ATOM 634 N N . MET A 1 80 ? -13.373 -0.013 -9.987 1.00 95.81 80 MET A N 1
ATOM 635 C CA . MET A 1 80 ? -12.781 -1.189 -9.366 1.00 95.81 80 MET A CA 1
ATOM 636 C C . MET A 1 80 ? -13.656 -1.644 -8.203 1.00 95.81 80 MET A C 1
ATOM 638 O O . MET A 1 80 ? -14.313 -0.836 -7.544 1.00 95.81 80 MET A O 1
ATO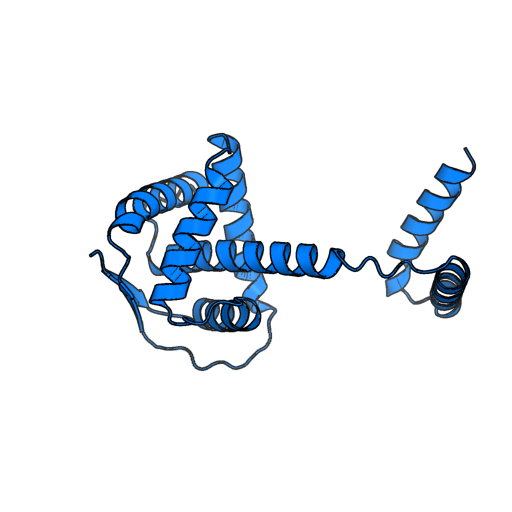M 642 N N . GLN A 1 81 ? -13.654 -2.954 -7.975 1.00 95.81 81 GLN A N 1
ATOM 643 C CA . GLN A 1 81 ? -14.324 -3.590 -6.853 1.00 95.81 81 GLN A CA 1
ATOM 644 C C . GLN A 1 81 ? -13.437 -4.696 -6.293 1.00 95.81 81 GLN A C 1
ATOM 646 O O . GLN A 1 81 ? -12.781 -5.411 -7.056 1.00 95.81 81 GLN A O 1
ATOM 651 N N . VAL A 1 82 ? -13.434 -4.835 -4.974 1.00 96.38 82 VAL A N 1
ATOM 652 C CA . VAL A 1 82 ? -12.734 -5.907 -4.263 1.00 96.38 82 VAL A CA 1
ATOM 653 C C . VAL A 1 82 ? -13.614 -6.406 -3.130 1.00 96.38 82 VAL A C 1
ATOM 655 O O . VAL A 1 82 ? -14.377 -5.641 -2.537 1.00 96.38 82 VAL A O 1
ATOM 658 N N . LYS A 1 83 ? -13.515 -7.700 -2.850 1.00 96.62 83 LYS A N 1
ATOM 659 C CA . LYS A 1 83 ? -14.104 -8.310 -1.663 1.00 96.62 83 LYS A CA 1
ATOM 660 C C . LYS A 1 83 ? -12.991 -8.502 -0.648 1.00 96.62 83 LYS A C 1
ATOM 662 O O . LYS A 1 83 ? -11.916 -8.961 -1.030 1.00 96.62 83 LYS A O 1
ATOM 667 N N . LEU A 1 84 ? -13.248 -8.095 0.587 1.00 97.00 84 LEU A N 1
ATOM 668 C CA . LEU A 1 84 ? -12.342 -8.359 1.693 1.00 97.00 84 LEU A CA 1
ATOM 669 C C . LEU A 1 84 ? -12.608 -9.755 2.235 1.00 97.00 84 LEU A C 1
ATOM 671 O O . LEU A 1 84 ? -13.759 -10.196 2.254 1.00 97.00 84 LEU A O 1
ATOM 675 N N . ASP A 1 85 ? -11.550 -10.417 2.680 1.00 95.62 85 ASP A N 1
ATOM 676 C CA . ASP A 1 85 ? -11.691 -11.646 3.453 1.00 95.62 85 ASP A CA 1
ATOM 677 C C . ASP A 1 85 ? -12.278 -11.293 4.825 1.00 95.62 85 ASP A C 1
ATOM 679 O O . ASP A 1 85 ? -11.984 -10.220 5.359 1.00 95.62 85 ASP A O 1
ATOM 683 N N . ASP A 1 86 ? -13.105 -12.173 5.395 1.00 93.62 86 ASP A N 1
ATOM 684 C CA . ASP A 1 86 ? -13.874 -11.857 6.609 1.00 93.62 86 ASP A CA 1
ATOM 685 C C . ASP A 1 86 ? -12.957 -11.439 7.784 1.00 93.62 86 ASP A C 1
ATOM 687 O O . ASP A 1 86 ? -13.277 -10.513 8.525 1.00 93.62 86 ASP A O 1
ATOM 691 N N . GLU A 1 87 ? -11.769 -12.045 7.903 1.00 92.75 87 GLU A N 1
ATOM 692 C CA . GLU A 1 87 ? -10.760 -11.712 8.926 1.00 92.75 87 GLU A CA 1
ATOM 693 C C . GLU A 1 87 ? -10.120 -10.322 8.758 1.00 92.75 87 GLU A C 1
ATOM 695 O O . GLU A 1 87 ? -9.607 -9.745 9.717 1.00 92.75 87 GLU A O 1
ATOM 700 N N . ASN A 1 88 ? -10.168 -9.758 7.549 1.00 95.81 88 ASN A N 1
ATOM 701 C CA . ASN A 1 88 ? -9.555 -8.473 7.224 1.00 95.81 88 ASN A CA 1
ATOM 702 C C . ASN A 1 88 ? -10.531 -7.298 7.358 1.00 95.81 88 ASN A C 1
ATOM 704 O O . ASN A 1 88 ? -10.096 -6.147 7.306 1.00 95.81 88 ASN A O 1
ATOM 708 N N . GLU A 1 89 ? -11.831 -7.546 7.540 1.00 95.75 89 GLU A N 1
ATOM 709 C CA . GLU A 1 89 ? -12.845 -6.487 7.619 1.00 95.75 89 GLU A CA 1
ATOM 710 C C . GLU A 1 89 ? -12.639 -5.566 8.825 1.00 95.75 89 GLU A C 1
ATOM 712 O O . GLU A 1 89 ? -12.573 -4.345 8.662 1.00 95.75 89 GLU A O 1
ATOM 717 N N . GLU A 1 90 ? -12.482 -6.146 10.018 1.00 95.12 90 GLU A N 1
ATOM 718 C CA . GLU A 1 90 ? -12.270 -5.394 11.262 1.00 95.12 90 GLU A CA 1
ATOM 719 C C . GLU A 1 90 ? -10.925 -4.654 11.241 1.00 95.12 90 GLU A C 1
ATOM 721 O O . GLU A 1 90 ? -10.825 -3.486 11.624 1.00 95.12 90 GLU A O 1
ATOM 726 N N . ILE A 1 91 ? -9.884 -5.309 10.719 1.00 96.50 91 ILE A N 1
ATOM 727 C CA . ILE A 1 91 ? -8.545 -4.729 10.574 1.00 96.50 91 ILE A CA 1
ATOM 728 C C . ILE A 1 91 ? -8.593 -3.521 9.631 1.00 96.50 91 ILE A C 1
ATOM 730 O O . ILE A 1 91 ? -8.020 -2.467 9.926 1.00 96.50 91 ILE A O 1
ATOM 734 N N . PHE A 1 92 ? -9.302 -3.650 8.510 1.00 97.25 92 PHE A N 1
ATOM 735 C CA . PHE A 1 92 ? -9.476 -2.568 7.551 1.00 97.25 92 PHE A CA 1
ATOM 736 C C . PHE A 1 92 ? -10.199 -1.367 8.167 1.00 97.25 92 PHE A C 1
ATOM 738 O O . PHE A 1 92 ? -9.793 -0.235 7.925 1.00 97.25 92 PHE A O 1
ATOM 745 N N . GLU A 1 93 ? -11.211 -1.577 9.013 1.00 96.25 93 GLU A N 1
ATOM 746 C CA . GLU A 1 93 ? -11.899 -0.478 9.709 1.00 96.25 93 GLU A CA 1
ATOM 747 C C . GLU A 1 93 ? -10.979 0.283 10.666 1.00 96.25 93 GLU A C 1
ATOM 749 O O . GLU A 1 93 ? -10.990 1.517 10.695 1.00 96.25 93 GLU A O 1
ATOM 754 N N . VAL A 1 94 ? -10.119 -0.432 11.393 1.00 95.50 94 VAL A N 1
ATOM 755 C CA . VAL A 1 94 ? -9.107 0.191 12.254 1.00 95.50 94 VAL A CA 1
ATOM 756 C C . VAL A 1 94 ? -8.099 0.993 11.426 1.00 95.50 94 VAL A C 1
ATOM 758 O O . VAL A 1 94 ? -7.747 2.115 11.797 1.00 95.50 94 VAL A O 1
ATOM 761 N N . ILE A 1 95 ? -7.639 0.454 10.293 1.00 96.69 95 ILE A N 1
ATOM 762 C CA . ILE A 1 95 ? -6.730 1.156 9.375 1.00 96.69 95 ILE A CA 1
ATOM 763 C C . ILE A 1 95 ? -7.396 2.411 8.798 1.00 96.69 95 ILE A C 1
ATOM 765 O O . ILE A 1 95 ? -6.794 3.484 8.858 1.00 96.69 95 ILE A O 1
ATOM 769 N N . SER A 1 96 ? -8.634 2.299 8.308 1.00 96.88 96 SER A N 1
ATOM 770 C CA . SER A 1 96 ? -9.448 3.408 7.795 1.00 96.88 96 SER A CA 1
ATOM 771 C C . SER A 1 96 ? -9.503 4.558 8.797 1.00 96.88 96 SER A C 1
ATOM 773 O O . SER A 1 96 ? -9.203 5.709 8.476 1.00 96.88 96 SER A O 1
ATOM 775 N N . GLU A 1 97 ? -9.839 4.241 10.048 1.00 96.44 97 GLU A N 1
ATOM 776 C CA . GLU A 1 97 ? -9.966 5.232 11.110 1.00 96.44 97 GLU A CA 1
ATOM 777 C C . GLU A 1 97 ? -8.616 5.872 11.469 1.00 96.44 97 GLU A C 1
ATOM 779 O O . GLU A 1 97 ? -8.544 7.078 11.721 1.00 96.44 97 GLU A O 1
ATOM 784 N N . ASN A 1 98 ? -7.528 5.097 11.447 1.00 95.94 98 ASN A N 1
ATOM 785 C CA . ASN A 1 98 ? -6.182 5.623 11.666 1.00 95.94 98 ASN A CA 1
ATOM 786 C C . ASN A 1 98 ? -5.755 6.579 10.546 1.00 95.94 98 ASN A C 1
ATOM 788 O O . ASN A 1 98 ? -5.248 7.658 10.846 1.00 95.94 98 ASN A O 1
ATOM 792 N N . ILE A 1 99 ? -5.999 6.225 9.280 1.00 97.50 99 ILE A N 1
ATOM 793 C CA . ILE A 1 99 ? -5.719 7.090 8.125 1.00 97.50 99 ILE A CA 1
ATOM 794 C C . ILE A 1 99 ? -6.537 8.377 8.225 1.00 97.50 99 ILE A C 1
ATOM 796 O O . ILE A 1 99 ? -5.996 9.475 8.095 1.00 97.50 99 ILE A O 1
ATOM 800 N N . LYS A 1 100 ? -7.840 8.251 8.488 1.00 97.56 100 LYS A N 1
ATOM 801 C CA . LYS A 1 100 ? -8.759 9.383 8.610 1.00 97.56 100 LYS A CA 1
ATOM 802 C C . LYS A 1 100 ? -8.288 10.378 9.672 1.00 97.56 100 LYS A C 1
ATOM 804 O O . LYS A 1 100 ? -8.203 11.573 9.391 1.00 97.56 100 LYS A O 1
ATOM 809 N N . LYS A 1 101 ? -7.948 9.881 10.868 1.00 95.94 101 LYS A N 1
ATOM 810 C CA . LYS A 1 101 ? -7.436 10.697 11.980 1.00 95.94 101 LYS A CA 1
ATOM 811 C C . LYS A 1 101 ? -6.088 11.329 11.661 1.00 95.94 101 LYS A C 1
ATOM 813 O O . LYS A 1 101 ? -5.925 12.518 11.910 1.00 95.94 101 LYS A O 1
ATOM 818 N N . ALA A 1 102 ? -5.153 10.555 11.111 1.00 96.00 102 ALA A N 1
ATOM 819 C CA . ALA A 1 102 ? -3.818 11.036 10.763 1.00 96.00 102 ALA A CA 1
ATOM 820 C C . ALA A 1 102 ? -3.867 12.196 9.765 1.00 96.00 102 ALA A C 1
ATOM 822 O O . ALA A 1 102 ? -3.132 13.162 9.896 1.00 96.00 102 ALA A O 1
ATOM 823 N N . LEU A 1 103 ? -4.768 12.123 8.787 1.00 96.38 103 LEU A N 1
ATOM 824 C CA . LEU A 1 103 ? -4.894 13.139 7.745 1.00 96.38 103 LEU A CA 1
ATOM 825 C C . LEU A 1 103 ? -5.882 14.263 8.099 1.00 96.38 103 LEU A C 1
ATOM 827 O O . LEU A 1 103 ? -6.138 15.122 7.256 1.00 96.38 103 LEU A O 1
ATOM 831 N N . GLY A 1 104 ? -6.465 14.252 9.304 1.00 95.69 104 GLY A N 1
ATOM 832 C CA . GLY A 1 104 ? -7.439 15.257 9.739 1.00 95.69 104 GLY A CA 1
ATOM 833 C C . GLY A 1 104 ? -8.690 15.331 8.854 1.00 95.69 104 GLY A C 1
ATOM 834 O O . GLY A 1 104 ? -9.248 16.410 8.669 1.00 95.69 104 GLY A O 1
ATOM 835 N N . LEU A 1 105 ? -9.113 14.210 8.262 1.00 95.38 105 LEU A N 1
ATOM 836 C CA . LEU A 1 105 ? -10.216 14.176 7.299 1.00 95.38 105 LEU A CA 1
ATOM 837 C C . LEU A 1 105 ? -11.563 13.953 7.995 1.00 95.38 105 LEU A C 1
ATOM 839 O O . LEU A 1 105 ? -11.732 13.006 8.762 1.00 95.38 105 LEU A O 1
ATOM 843 N N . GLU A 1 106 ? -12.573 14.750 7.649 1.00 93.56 106 GLU A N 1
ATOM 844 C CA . GLU A 1 106 ? -13.955 14.507 8.096 1.00 93.56 106 GLU A CA 1
ATOM 845 C C . GLU A 1 106 ? -14.557 13.256 7.444 1.00 93.56 106 GLU A C 1
ATOM 847 O O . GLU A 1 106 ? -15.278 12.485 8.086 1.00 93.56 106 GLU A O 1
ATOM 852 N N . VAL A 1 107 ? -14.213 13.019 6.174 1.00 94.19 107 VAL A N 1
ATOM 853 C CA . VAL A 1 107 ? -14.636 11.863 5.379 1.00 94.19 107 VAL A CA 1
ATOM 854 C C . VAL A 1 107 ? -13.438 11.324 4.606 1.00 94.19 107 VAL A C 1
ATOM 856 O O . VAL A 1 107 ? -12.801 12.049 3.842 1.00 94.19 107 VAL A O 1
ATOM 859 N N . LEU A 1 108 ? -13.157 10.031 4.770 1.00 96.12 108 LEU A N 1
ATOM 860 C CA . LEU A 1 108 ? -12.157 9.322 3.982 1.00 96.12 108 LEU A CA 1
ATOM 861 C C . LEU A 1 108 ? -12.856 8.631 2.806 1.00 96.12 108 LEU A C 1
ATOM 863 O O . LEU A 1 108 ? -13.618 7.687 2.984 1.00 96.12 108 LEU A O 1
ATOM 867 N N . GLN A 1 109 ? -12.638 9.136 1.592 1.00 96.62 109 GLN A N 1
ATOM 868 C CA . GLN A 1 109 ? -13.202 8.525 0.389 1.00 96.62 109 GLN A CA 1
ATOM 869 C C . GLN A 1 109 ? -12.491 7.202 0.085 1.00 96.62 109 GLN A C 1
ATOM 871 O O . GLN A 1 109 ? -11.263 7.186 -0.011 1.00 96.62 109 GLN A O 1
ATOM 876 N N . THR A 1 110 ? -13.245 6.132 -0.194 1.00 96.50 110 THR A N 1
ATOM 877 C CA . THR A 1 110 ? -12.701 4.798 -0.526 1.00 96.50 110 THR A CA 1
ATOM 878 C C . THR A 1 110 ? -11.675 4.850 -1.660 1.00 96.50 110 THR A C 1
ATOM 880 O O . THR A 1 110 ? -10.660 4.164 -1.630 1.00 96.50 110 THR A O 1
ATOM 883 N N . GLN A 1 111 ? -11.883 5.726 -2.649 1.00 96.94 111 GLN A N 1
ATOM 884 C CA . GLN A 1 111 ? -10.923 5.941 -3.733 1.00 96.94 111 GLN A CA 1
ATOM 885 C C . GLN A 1 111 ? -9.537 6.374 -3.222 1.00 96.94 111 GLN A C 1
ATOM 887 O O . GLN A 1 111 ? -8.513 5.968 -3.769 1.00 96.94 111 GLN A O 1
ATOM 892 N N . TYR A 1 112 ? -9.486 7.259 -2.229 1.00 97.62 112 TYR A N 1
ATOM 893 C CA . TYR A 1 112 ? -8.227 7.762 -1.689 1.00 97.62 112 TYR A CA 1
ATOM 894 C C . TYR A 1 112 ? -7.636 6.798 -0.661 1.00 97.62 112 TYR A C 1
ATOM 896 O O . TYR A 1 112 ? -6.436 6.541 -0.676 1.00 97.62 112 TYR A O 1
ATOM 904 N N . GLU A 1 113 ? -8.491 6.188 0.153 1.00 97.94 113 GLU A N 1
ATOM 905 C CA . GLU A 1 113 ? -8.127 5.135 1.096 1.00 97.94 113 GLU A CA 1
ATOM 906 C C . GLU A 1 113 ? -7.383 3.979 0.423 1.00 97.94 113 GLU A C 1
ATOM 908 O O . GLU A 1 113 ? -6.294 3.609 0.858 1.00 97.94 113 GLU A O 1
ATOM 913 N N . ILE A 1 114 ? -7.912 3.469 -0.694 1.00 98.12 114 ILE A N 1
ATOM 914 C CA . ILE A 1 114 ? -7.262 2.387 -1.437 1.00 98.12 114 ILE A CA 1
ATOM 915 C C . ILE A 1 114 ? -5.923 2.840 -2.032 1.00 98.12 114 ILE A C 1
ATOM 917 O O . ILE A 1 114 ? -4.971 2.064 -2.024 1.00 98.12 114 ILE A O 1
ATOM 921 N N . GLN A 1 115 ? -5.789 4.092 -2.490 1.00 98.25 115 GLN A N 1
ATOM 922 C CA . GLN A 1 115 ? -4.487 4.610 -2.939 1.00 98.25 115 GLN A CA 1
ATOM 923 C C . GLN A 1 115 ? -3.459 4.625 -1.805 1.00 98.25 115 GLN A C 1
ATOM 925 O O . GLN A 1 115 ? -2.314 4.246 -2.034 1.00 98.25 115 GLN A O 1
ATOM 930 N N . ILE A 1 116 ? -3.852 5.046 -0.600 1.00 98.50 116 ILE A N 1
ATOM 931 C CA . ILE A 1 116 ? -2.972 5.061 0.577 1.00 98.50 116 ILE A CA 1
ATOM 932 C C . ILE A 1 116 ? -2.582 3.637 0.958 1.00 98.50 116 ILE A C 1
ATOM 934 O O . ILE A 1 116 ? -1.399 3.350 1.131 1.00 98.50 116 ILE A O 1
ATOM 938 N N . LEU A 1 117 ? -3.557 2.733 1.030 1.00 98.44 117 LEU A N 1
ATOM 939 C CA . LEU A 1 117 ? -3.329 1.341 1.392 1.00 98.44 117 LEU A CA 1
ATOM 940 C C . LEU A 1 117 ? -2.393 0.639 0.395 1.00 98.44 117 LEU A C 1
ATOM 942 O O . LEU A 1 117 ? -1.420 0.000 0.795 1.00 98.44 117 LEU A O 1
ATOM 946 N N . TRP A 1 118 ? -2.635 0.798 -0.907 1.00 98.56 118 TRP A N 1
ATOM 947 C CA . TRP A 1 118 ? -1.779 0.224 -1.947 1.00 98.56 118 TRP A CA 1
ATOM 948 C C . TRP A 1 118 ? -0.401 0.893 -2.001 1.00 98.56 118 TRP A C 1
ATOM 950 O O . TRP A 1 118 ? 0.593 0.207 -2.210 1.00 98.56 118 TRP A O 1
ATOM 960 N N . MET A 1 119 ? -0.298 2.203 -1.754 1.00 98.50 119 MET A N 1
ATOM 961 C CA . MET A 1 119 ? 0.996 2.891 -1.651 1.00 98.50 119 MET A CA 1
ATOM 962 C C . MET A 1 119 ? 1.819 2.396 -0.453 1.00 98.50 119 MET A C 1
ATOM 964 O O . MET A 1 119 ? 3.037 2.221 -0.562 1.00 98.50 119 MET A O 1
ATOM 968 N N . ASN A 1 120 ? 1.164 2.146 0.682 1.00 98.31 120 ASN A N 1
ATOM 969 C CA . ASN A 1 120 ? 1.787 1.542 1.855 1.00 98.31 120 ASN A CA 1
ATOM 970 C C . ASN A 1 120 ? 2.326 0.144 1.522 1.00 98.31 120 ASN A C 1
ATOM 972 O O . ASN A 1 120 ? 3.492 -0.145 1.784 1.00 98.31 120 ASN A O 1
ATOM 976 N N . TYR A 1 121 ? 1.511 -0.689 0.870 1.00 98.44 121 TYR A N 1
ATOM 977 C CA . TYR A 1 121 ? 1.922 -2.033 0.471 1.00 98.44 121 TYR A CA 1
ATOM 978 C C . TYR A 1 121 ? 3.066 -2.030 -0.545 1.00 98.44 121 TYR A C 1
ATOM 980 O O . TYR A 1 121 ? 4.054 -2.733 -0.359 1.00 98.44 121 TYR A O 1
ATOM 988 N N . TYR A 1 122 ? 2.992 -1.180 -1.570 1.00 97.38 122 TYR A N 1
ATOM 989 C CA . TYR A 1 122 ? 4.080 -0.992 -2.528 1.00 97.38 122 TYR A CA 1
ATOM 990 C C . TYR A 1 122 ? 5.379 -0.543 -1.843 1.00 97.38 122 TYR A C 1
ATOM 992 O O . TYR A 1 122 ? 6.444 -1.084 -2.132 1.00 97.38 122 TYR A O 1
ATOM 1000 N N . SER A 1 123 ? 5.305 0.409 -0.904 1.00 95.44 123 SER A N 1
ATOM 1001 C CA . SER A 1 123 ? 6.481 0.852 -0.140 1.00 95.44 123 SER A CA 1
ATOM 1002 C C . SER A 1 123 ? 7.102 -0.303 0.649 1.00 95.44 123 SER A C 1
ATOM 1004 O O . SER A 1 123 ? 8.317 -0.478 0.617 1.00 95.44 123 SER A O 1
ATOM 1006 N N . TRP A 1 124 ? 6.273 -1.122 1.295 1.00 94.94 124 TRP A N 1
ATOM 1007 C CA . TRP A 1 124 ? 6.717 -2.305 2.028 1.00 94.94 124 TRP A CA 1
ATOM 1008 C C . TRP A 1 124 ? 7.341 -3.369 1.119 1.00 94.94 124 TRP A C 1
ATOM 1010 O O . TRP A 1 124 ? 8.397 -3.908 1.448 1.00 94.94 124 TRP A O 1
ATOM 1020 N N . LEU A 1 125 ? 6.739 -3.645 -0.045 1.00 93.38 125 LEU A N 1
ATOM 1021 C CA . LEU A 1 125 ? 7.301 -4.555 -1.049 1.00 93.38 125 LEU A CA 1
ATOM 1022 C C . LEU A 1 125 ? 8.658 -4.056 -1.541 1.00 93.38 125 LEU A C 1
ATOM 1024 O O . LEU A 1 125 ? 9.604 -4.834 -1.611 1.00 93.38 125 LEU A O 1
ATOM 1028 N N . LYS A 1 126 ? 8.777 -2.755 -1.824 1.00 91.81 126 LYS A N 1
ATOM 1029 C CA . LYS A 1 126 ? 10.034 -2.135 -2.247 1.00 91.81 126 LYS A CA 1
ATOM 1030 C C . LYS A 1 126 ? 11.114 -2.266 -1.173 1.00 91.81 126 LYS A C 1
ATOM 1032 O O . LYS A 1 126 ? 12.233 -2.653 -1.489 1.00 91.81 126 LYS A O 1
ATOM 1037 N N . GLU A 1 127 ? 10.791 -1.992 0.090 1.00 88.38 127 GLU A N 1
ATOM 1038 C CA . GLU A 1 127 ? 11.730 -2.174 1.204 1.00 88.38 127 GLU A CA 1
ATOM 1039 C C . GLU A 1 127 ? 12.145 -3.640 1.372 1.00 88.38 127 GLU A C 1
ATOM 1041 O O . GLU A 1 127 ? 13.320 -3.919 1.595 1.00 88.38 127 GLU A O 1
ATOM 1046 N N . LYS A 1 128 ? 11.212 -4.587 1.222 1.00 83.81 128 LYS A N 1
ATOM 1047 C CA . LYS A 1 128 ? 11.524 -6.021 1.244 1.00 83.81 128 LYS A CA 1
ATOM 1048 C C . LYS A 1 128 ? 12.406 -6.448 0.076 1.00 83.81 128 LYS A C 1
ATOM 1050 O O . LYS A 1 128 ? 13.364 -7.175 0.299 1.00 83.81 128 LYS A O 1
ATOM 1055 N N . ALA A 1 129 ? 12.115 -5.990 -1.138 1.00 77.75 129 ALA A N 1
ATOM 1056 C CA . ALA A 1 129 ? 12.914 -6.287 -2.321 1.00 77.75 129 ALA A CA 1
ATOM 1057 C C . ALA A 1 129 ? 14.337 -5.728 -2.189 1.00 77.75 129 ALA A C 1
ATOM 1059 O O . ALA A 1 129 ? 15.291 -6.420 -2.526 1.00 77.75 129 ALA A O 1
ATOM 1060 N N . ILE A 1 130 ? 14.489 -4.522 -1.625 1.00 71.25 130 ILE A N 1
ATOM 1061 C CA . ILE A 1 130 ? 15.802 -3.963 -1.280 1.00 71.25 130 ILE A CA 1
ATOM 1062 C C . ILE A 1 130 ? 16.488 -4.840 -0.233 1.00 71.25 130 ILE A C 1
ATOM 1064 O O . ILE A 1 130 ? 17.636 -5.194 -0.447 1.00 71.25 130 ILE A O 1
ATOM 1068 N N . LYS A 1 131 ? 15.797 -5.248 0.842 1.00 68.31 131 LYS A N 1
ATOM 1069 C CA . LYS A 1 131 ? 16.374 -6.098 1.902 1.00 68.31 131 LYS A CA 1
ATOM 1070 C C . LYS A 1 131 ? 16.849 -7.462 1.392 1.00 68.31 131 LYS A C 1
ATOM 1072 O O . LYS A 1 131 ? 17.945 -7.893 1.733 1.00 68.31 131 LYS A O 1
ATOM 1077 N N . VAL A 1 132 ? 16.050 -8.111 0.546 1.00 55.66 132 VAL A N 1
ATOM 1078 C CA . VAL A 1 132 ? 16.384 -9.397 -0.091 1.00 55.66 132 VAL A CA 1
ATOM 1079 C C . VAL A 1 132 ? 17.485 -9.218 -1.144 1.00 55.66 132 VAL A C 1
ATOM 1081 O O . VAL A 1 132 ? 18.344 -10.079 -1.292 1.00 55.66 132 VAL A O 1
ATOM 1084 N N . GLY A 1 133 ? 17.515 -8.079 -1.841 1.00 48.44 133 GLY A N 1
ATOM 1085 C CA . GLY A 1 133 ? 18.622 -7.696 -2.719 1.00 48.44 133 GLY A CA 1
ATOM 1086 C C . GLY A 1 133 ? 19.916 -7.375 -1.962 1.00 48.44 133 GLY A C 1
ATOM 1087 O O . GLY A 1 133 ? 20.990 -7.685 -2.460 1.00 48.44 133 GLY A O 1
ATOM 1088 N N . SER A 1 134 ? 19.826 -6.827 -0.747 1.00 42.50 134 SER A N 1
ATOM 1089 C CA . SER A 1 134 ? 20.967 -6.521 0.126 1.00 42.50 134 SER A CA 1
ATOM 1090 C C . SER A 1 134 ? 21.502 -7.725 0.906 1.00 42.50 134 SER A C 1
ATOM 1092 O O . SER A 1 134 ? 22.542 -7.607 1.537 1.00 42.50 134 SER A O 1
ATOM 1094 N N . GLU A 1 135 ? 20.873 -8.905 0.813 1.00 42.00 135 GLU A N 1
ATOM 1095 C CA . GLU A 1 135 ? 21.561 -10.171 1.136 1.00 42.00 135 GLU A CA 1
ATOM 1096 C C . GLU A 1 135 ? 22.628 -10.536 0.082 1.00 42.00 135 GLU A C 1
ATOM 1098 O O . GLU A 1 135 ? 23.390 -11.486 0.260 1.00 42.00 135 GLU A O 1
ATOM 1103 N N . LYS A 1 136 ? 22.746 -9.742 -0.991 1.00 44.19 136 LYS A N 1
ATOM 1104 C CA . LYS A 1 136 ? 23.994 -9.558 -1.727 1.00 44.19 136 LYS A CA 1
ATOM 1105 C C . LYS A 1 136 ? 24.504 -8.139 -1.486 1.00 44.19 136 LYS A C 1
ATOM 1107 O O . LYS A 1 136 ? 24.245 -7.236 -2.277 1.00 44.19 136 LYS A O 1
ATOM 1112 N N . GLU A 1 137 ? 25.278 -7.947 -0.424 1.00 43.16 137 GLU A N 1
ATOM 1113 C CA . GLU A 1 137 ? 26.370 -6.982 -0.516 1.00 43.16 137 GLU A CA 1
ATOM 1114 C C . GLU A 1 137 ? 27.232 -7.430 -1.705 1.00 43.16 137 GLU A C 1
ATOM 1116 O O . GLU A 1 137 ? 27.931 -8.442 -1.642 1.00 43.16 137 GLU A O 1
ATOM 1121 N N . GLU A 1 138 ? 27.152 -6.727 -2.837 1.00 52.69 138 GLU A N 1
ATOM 1122 C CA . GLU A 1 138 ? 28.325 -6.672 -3.701 1.00 52.69 138 GLU A CA 1
ATOM 1123 C C . GLU A 1 138 ? 29.383 -5.931 -2.893 1.00 52.69 138 GLU A C 1
ATOM 1125 O O . GLU A 1 138 ? 29.408 -4.700 -2.862 1.00 52.69 138 GLU A O 1
ATOM 1130 N N . ASP A 1 139 ? 30.205 -6.704 -2.186 1.00 50.72 139 ASP A N 1
ATOM 1131 C CA . ASP A 1 139 ? 31.417 -6.224 -1.547 1.00 50.72 139 ASP A CA 1
ATOM 1132 C C . ASP A 1 139 ? 32.301 -5.634 -2.653 1.00 50.72 139 ASP A C 1
ATOM 1134 O O . ASP A 1 139 ? 32.963 -6.337 -3.429 1.00 50.72 139 ASP A O 1
ATOM 1138 N N . ILE A 1 140 ? 32.208 -4.317 -2.826 1.00 59.59 140 ILE A N 1
ATOM 1139 C CA . ILE A 1 140 ? 33.061 -3.597 -3.755 1.00 59.59 140 ILE A CA 1
ATOM 1140 C C . ILE A 1 140 ? 34.465 -3.648 -3.175 1.00 59.59 140 ILE A C 1
ATOM 1142 O O . ILE A 1 140 ? 34.805 -2.939 -2.236 1.00 59.59 140 ILE A O 1
ATOM 1146 N N . THR A 1 141 ? 35.302 -4.514 -3.743 1.00 75.94 141 THR A N 1
ATOM 1147 C CA . THR A 1 141 ? 36.704 -4.601 -3.328 1.00 75.94 141 THR A CA 1
ATOM 1148 C C . THR A 1 141 ? 37.353 -3.211 -3.353 1.00 75.94 141 THR A C 1
ATOM 1150 O O . THR A 1 141 ? 37.037 -2.391 -4.221 1.00 75.94 141 THR A O 1
ATOM 1153 N N . GLY A 1 142 ? 38.304 -2.953 -2.449 1.00 70.44 142 GLY A N 1
ATOM 1154 C CA . GLY A 1 142 ? 39.034 -1.677 -2.395 1.00 70.44 142 GLY A CA 1
ATOM 1155 C C . GLY A 1 142 ? 39.522 -1.157 -3.764 1.00 70.44 142 GLY A C 1
ATOM 1156 O O . GLY A 1 142 ? 39.334 0.024 -4.056 1.00 70.44 142 GLY A O 1
ATOM 1157 N N . PRO A 1 143 ? 40.061 -2.003 -4.666 1.00 78.88 143 PRO A N 1
ATOM 1158 C CA . PRO A 1 143 ? 40.413 -1.584 -6.025 1.00 78.88 143 PRO A CA 1
ATOM 1159 C C . PRO A 1 143 ? 39.236 -1.051 -6.858 1.00 78.88 143 PRO A C 1
ATOM 1161 O O . PRO A 1 143 ? 39.392 -0.072 -7.591 1.00 78.88 143 PRO A O 1
ATO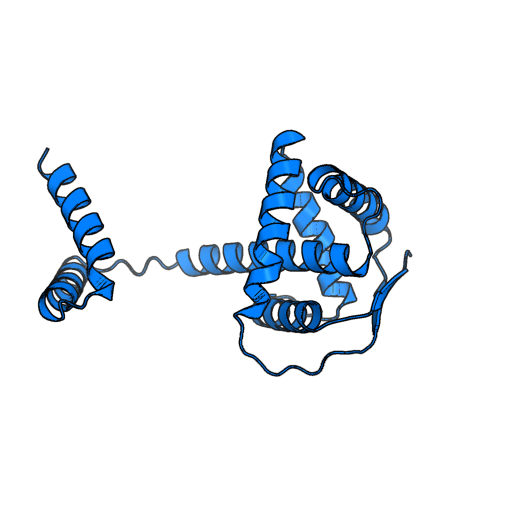M 1164 N N . GLU A 1 144 ? 38.055 -1.659 -6.748 1.00 73.19 144 GLU A N 1
ATOM 1165 C CA . GLU A 1 144 ? 36.868 -1.230 -7.493 1.00 73.19 144 GLU A CA 1
ATOM 1166 C C . GLU A 1 144 ? 36.276 0.061 -6.904 1.00 73.19 144 GLU A C 1
ATOM 1168 O O . GLU A 1 144 ? 35.836 0.929 -7.662 1.00 73.19 144 GLU A O 1
ATOM 1173 N N . MET A 1 145 ? 36.356 0.247 -5.578 1.00 79.38 145 MET A N 1
ATOM 1174 C CA . MET A 1 145 ? 36.039 1.526 -4.923 1.00 79.38 145 MET A CA 1
ATOM 1175 C C . MET A 1 145 ? 36.911 2.661 -5.469 1.00 79.38 145 MET A C 1
ATOM 1177 O O . MET A 1 145 ? 36.394 3.688 -5.911 1.00 79.38 145 MET A O 1
ATOM 1181 N N . VAL A 1 146 ? 38.233 2.453 -5.501 1.00 83.19 146 VAL A N 1
ATOM 1182 C CA . VAL A 1 146 ? 39.199 3.449 -5.991 1.00 83.19 146 VAL A CA 1
ATOM 1183 C C . VAL A 1 146 ? 38.946 3.777 -7.460 1.00 83.19 146 VAL A C 1
ATOM 1185 O O . VAL A 1 146 ? 38.916 4.945 -7.841 1.00 83.19 146 VAL A O 1
ATOM 1188 N N . LYS A 1 147 ? 38.702 2.767 -8.298 1.00 83.00 147 LYS A N 1
ATOM 1189 C CA . LYS A 1 147 ? 38.414 2.959 -9.723 1.00 83.00 147 LYS A CA 1
ATOM 1190 C C . LYS A 1 147 ? 37.166 3.814 -9.957 1.00 83.00 147 LYS A C 1
ATOM 1192 O O . LYS A 1 147 ? 37.205 4.715 -10.794 1.00 83.00 147 LYS A O 1
ATOM 1197 N N . ARG A 1 148 ? 36.074 3.559 -9.227 1.00 80.00 148 ARG A N 1
ATOM 1198 C CA . ARG A 1 148 ? 34.833 4.348 -9.335 1.00 80.00 148 ARG A CA 1
ATOM 1199 C C . ARG A 1 148 ? 35.031 5.780 -8.845 1.00 80.00 148 ARG A C 1
ATOM 1201 O O . ARG A 1 148 ? 34.603 6.706 -9.525 1.00 80.00 148 ARG A O 1
ATOM 1208 N N . LEU A 1 149 ? 35.738 5.965 -7.729 1.00 83.81 149 LEU A N 1
ATOM 1209 C CA . LEU A 1 149 ? 36.070 7.292 -7.211 1.00 83.81 149 LEU A CA 1
ATOM 1210 C C . LEU A 1 149 ? 36.881 8.107 -8.228 1.00 83.81 149 LEU A C 1
ATOM 1212 O O . LEU A 1 149 ? 36.543 9.249 -8.523 1.00 83.81 149 LEU A O 1
ATOM 1216 N N . VAL A 1 150 ? 37.908 7.499 -8.828 1.00 83.25 150 VAL A N 1
ATOM 1217 C CA . VAL A 1 150 ? 38.719 8.142 -9.871 1.00 83.25 150 VAL A CA 1
ATOM 1218 C C . VAL A 1 150 ? 37.869 8.497 -11.091 1.00 83.25 150 VAL A C 1
ATOM 1220 O O . VAL A 1 150 ? 38.014 9.588 -11.632 1.00 83.25 150 VAL A O 1
ATOM 1223 N N . GLN A 1 151 ? 36.950 7.624 -11.513 1.00 76.88 151 GLN A N 1
ATOM 1224 C CA . GLN A 1 151 ? 36.035 7.931 -12.617 1.00 76.88 151 GLN A CA 1
ATOM 1225 C C . GLN A 1 151 ? 35.139 9.136 -12.311 1.00 76.88 151 GLN A C 1
ATOM 1227 O O . GLN A 1 151 ? 35.003 10.004 -13.168 1.00 76.88 151 GLN A O 1
ATOM 1232 N N . ILE A 1 152 ? 34.573 9.216 -11.105 1.00 76.81 152 ILE A N 1
ATOM 1233 C CA . ILE A 1 152 ? 33.731 10.341 -10.674 1.00 76.81 152 ILE A CA 1
ATOM 1234 C C . I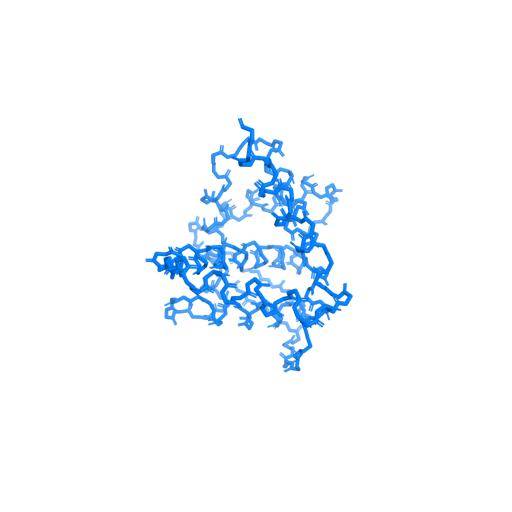LE A 1 152 ? 34.535 11.650 -10.691 1.00 76.81 152 ILE A C 1
ATOM 1236 O O . ILE A 1 152 ? 34.111 12.636 -11.291 1.00 76.81 152 ILE A O 1
ATOM 1240 N N . LEU A 1 153 ? 35.745 11.640 -10.123 1.00 77.69 153 LEU A N 1
ATOM 1241 C CA . LEU A 1 153 ? 36.618 12.817 -10.080 1.00 77.69 153 LEU A CA 1
ATOM 1242 C C . LEU A 1 153 ? 37.092 13.266 -11.472 1.00 77.69 153 LEU A C 1
ATOM 1244 O O . LEU A 1 153 ? 37.216 14.462 -11.718 1.00 77.69 153 LEU A O 1
ATOM 1248 N N . LEU A 1 154 ? 37.345 12.328 -12.391 1.00 75.88 154 LEU A N 1
ATOM 1249 C CA . LEU A 1 154 ? 37.756 12.638 -13.766 1.00 75.88 154 LEU A CA 1
ATOM 1250 C C . LEU A 1 154 ? 36.604 13.165 -14.626 1.00 75.88 154 LEU A C 1
ATOM 1252 O O . LEU A 1 154 ? 36.830 13.989 -15.510 1.00 75.88 154 LEU A O 1
ATOM 1256 N N . LEU A 1 155 ? 35.384 12.668 -14.405 1.00 76.88 155 LEU A N 1
ATOM 1257 C CA . LEU A 1 155 ? 34.203 13.095 -15.152 1.00 76.88 155 LEU A CA 1
ATOM 1258 C C . LEU A 1 155 ? 33.703 14.474 -14.705 1.00 76.88 155 LEU A C 1
ATOM 1260 O O . LEU A 1 155 ? 33.105 15.161 -15.532 1.00 76.88 155 LEU A O 1
ATOM 1264 N N . ASN A 1 156 ? 33.969 14.861 -13.447 1.00 67.31 156 ASN A N 1
ATOM 1265 C CA . ASN A 1 156 ? 33.741 16.187 -12.857 1.00 67.31 156 ASN A CA 1
ATOM 1266 C C . ASN A 1 156 ? 32.434 16.853 -13.323 1.00 67.31 156 ASN A C 1
ATOM 1268 O O . ASN A 1 156 ? 32.420 17.996 -13.790 1.00 67.31 156 ASN A O 1
ATOM 1272 N N . ARG A 1 157 ? 31.335 16.097 -13.280 1.00 77.75 157 ARG A N 1
ATOM 1273 C CA . ARG A 1 157 ? 30.023 16.588 -13.700 1.00 77.75 157 ARG A CA 1
ATOM 1274 C C . ARG A 1 157 ? 29.430 17.412 -12.567 1.00 77.75 157 ARG A C 1
ATOM 1276 O O . ARG A 1 157 ? 29.604 17.076 -11.400 1.00 77.75 157 ARG A O 1
ATOM 1283 N N . GLU A 1 158 ? 28.647 18.434 -12.902 1.00 70.31 158 GLU A N 1
ATOM 1284 C CA . GLU A 1 158 ? 27.915 19.218 -11.895 1.00 70.31 158 GLU A CA 1
ATOM 1285 C C . GLU A 1 158 ? 26.981 18.342 -11.040 1.00 70.31 158 GLU A C 1
ATOM 1287 O O . GLU A 1 158 ? 26.766 18.634 -9.869 1.00 70.31 158 GLU A O 1
ATOM 1292 N N . SER A 1 159 ? 26.489 17.225 -11.594 1.00 70.06 159 SER A N 1
ATOM 1293 C CA . SER A 1 159 ? 25.672 16.236 -10.877 1.00 70.06 159 SER A CA 1
ATOM 1294 C C . SER A 1 159 ? 26.410 15.484 -9.771 1.00 70.06 159 SER A C 1
ATOM 1296 O O . SER A 1 159 ? 25.763 14.869 -8.930 1.00 70.06 159 SER A O 1
ATOM 1298 N N . ASP A 1 160 ? 27.742 15.492 -9.789 1.00 75.81 160 ASP A N 1
ATOM 1299 C CA . ASP A 1 160 ? 28.562 14.644 -8.925 1.00 75.81 160 ASP A CA 1
ATOM 1300 C C . ASP A 1 160 ? 29.095 15.423 -7.707 1.00 75.81 160 ASP A C 1
ATOM 1302 O O . ASP A 1 160 ? 29.689 14.834 -6.807 1.00 75.81 160 ASP A O 1
ATOM 1306 N N . VAL A 1 161 ? 28.863 16.742 -7.656 1.00 79.62 161 VAL A N 1
ATOM 1307 C CA . VAL A 1 161 ? 29.409 17.659 -6.639 1.00 79.62 161 VAL A CA 1
ATOM 1308 C C . VAL A 1 161 ? 28.973 17.279 -5.225 1.00 79.62 161 VAL A C 1
ATOM 1310 O O . VAL A 1 161 ? 29.820 17.182 -4.341 1.00 79.62 161 VAL A O 1
ATOM 1313 N N . GLU A 1 162 ? 27.680 17.024 -5.008 1.00 78.81 162 GLU A N 1
ATOM 1314 C CA . GLU A 1 162 ? 27.158 16.660 -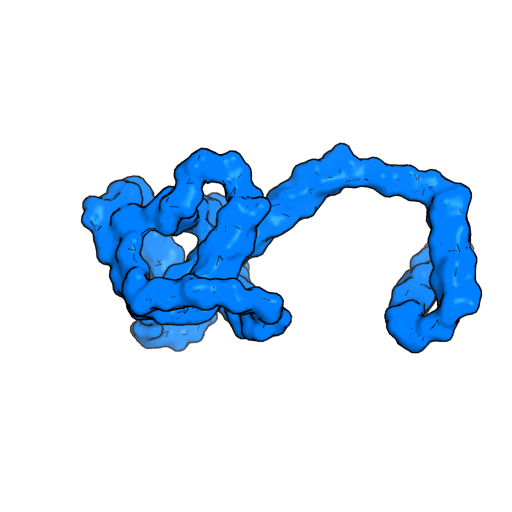3.681 1.00 78.81 162 GLU A CA 1
ATOM 1315 C C . GLU A 1 162 ? 27.772 15.344 -3.179 1.00 78.81 162 GLU A C 1
ATOM 1317 O O . GLU A 1 162 ? 28.247 15.264 -2.049 1.00 78.81 162 GLU A O 1
ATOM 1322 N N . ILE A 1 163 ? 27.874 14.345 -4.059 1.00 79.06 163 ILE A N 1
ATOM 1323 C CA . ILE A 1 163 ? 28.452 13.031 -3.745 1.00 79.06 163 ILE A CA 1
ATOM 1324 C C . ILE A 1 163 ? 29.952 13.147 -3.440 1.00 79.06 163 ILE A C 1
ATOM 1326 O O . ILE A 1 163 ? 30.458 12.500 -2.524 1.00 79.06 163 ILE A O 1
ATOM 1330 N N . ILE A 1 164 ? 30.685 13.976 -4.188 1.00 82.44 164 ILE A N 1
ATOM 1331 C CA . ILE A 1 164 ? 32.112 14.216 -3.945 1.00 82.44 164 ILE A CA 1
ATOM 1332 C C . ILE A 1 164 ? 32.327 14.860 -2.568 1.00 82.44 164 ILE A C 1
ATOM 1334 O O . ILE A 1 164 ? 33.268 14.482 -1.870 1.00 82.44 164 ILE A O 1
ATOM 1338 N N . GLU A 1 165 ? 31.476 15.801 -2.158 1.00 85.00 165 GLU A N 1
ATOM 1339 C CA . GLU A 1 165 ? 31.576 16.439 -0.838 1.00 85.00 165 GLU A CA 1
ATOM 1340 C C . GLU A 1 165 ? 31.240 15.483 0.315 1.00 85.00 165 GLU A C 1
ATOM 1342 O O . GLU A 1 165 ? 31.926 15.491 1.342 1.00 85.00 165 GLU A O 1
ATOM 1347 N N . GLU A 1 166 ? 30.262 14.593 0.140 1.00 84.94 166 GLU A N 1
ATOM 1348 C CA . GLU A 1 166 ? 29.988 13.522 1.107 1.00 84.94 166 GLU A CA 1
ATOM 1349 C C . GLU A 1 166 ? 31.197 12.588 1.277 1.00 84.94 166 GLU A C 1
ATOM 1351 O O . GLU A 1 166 ? 31.613 12.303 2.403 1.00 84.94 166 GLU A O 1
ATOM 1356 N N . ILE A 1 167 ? 31.823 12.171 0.169 1.00 84.00 167 ILE A N 1
ATOM 1357 C CA . ILE A 1 167 ? 33.016 11.312 0.197 1.00 84.00 167 ILE A CA 1
ATOM 1358 C C . ILE A 1 167 ? 34.192 12.031 0.868 1.00 84.00 167 ILE A C 1
ATOM 1360 O O . ILE A 1 167 ? 34.879 11.436 1.696 1.00 84.00 167 ILE A O 1
ATOM 1364 N N . LYS A 1 168 ? 34.423 13.313 0.556 1.00 83.00 168 LYS A N 1
ATOM 1365 C CA . LYS A 1 168 ? 35.471 14.116 1.208 1.00 83.00 168 LYS A CA 1
ATOM 1366 C C . LYS A 1 168 ? 35.254 14.211 2.712 1.00 83.00 168 LYS A C 1
ATOM 1368 O O . LYS A 1 168 ? 36.202 14.037 3.468 1.00 83.00 168 LYS A O 1
ATOM 1373 N N . THR A 1 169 ? 34.018 14.463 3.136 1.00 88.44 169 THR A N 1
ATOM 1374 C CA . THR A 1 169 ? 33.665 14.573 4.556 1.00 88.44 169 THR A CA 1
ATOM 1375 C C . THR A 1 169 ? 33.958 13.264 5.283 1.00 88.44 169 THR A C 1
ATOM 1377 O O . THR A 1 169 ? 34.594 13.278 6.333 1.00 88.44 169 THR A O 1
ATOM 1380 N N . ALA A 1 170 ? 33.570 12.133 4.691 1.00 84.19 170 ALA A N 1
ATOM 1381 C CA . ALA A 1 170 ? 33.840 10.814 5.252 1.00 84.19 170 ALA A CA 1
ATOM 1382 C C . ALA A 1 170 ? 35.346 10.496 5.329 1.00 84.19 170 ALA A C 1
ATOM 1384 O O . ALA A 1 170 ? 35.800 9.937 6.322 1.00 84.19 170 ALA A O 1
ATOM 1385 N N . LEU A 1 171 ? 36.131 10.870 4.310 1.00 81.75 171 LEU A N 1
ATOM 1386 C CA . LEU A 1 171 ? 37.586 10.671 4.314 1.00 81.75 171 LEU A CA 1
ATOM 1387 C C . LEU A 1 171 ? 38.288 11.535 5.369 1.00 81.75 171 LEU A C 1
ATOM 1389 O O . LEU A 1 171 ? 39.171 11.041 6.058 1.00 81.75 171 LEU A O 1
ATOM 1393 N N . LEU A 1 172 ? 37.871 12.793 5.531 1.00 83.50 172 LEU A N 1
ATOM 1394 C CA . LEU A 1 172 ? 38.417 13.688 6.557 1.00 83.50 172 LEU A CA 1
ATOM 1395 C C . LEU A 1 172 ? 38.089 13.205 7.974 1.00 83.50 172 LEU A C 1
ATOM 1397 O O . LEU A 1 172 ? 38.945 13.264 8.846 1.00 83.50 172 LEU A O 1
ATOM 1401 N N . GLN A 1 173 ? 36.881 12.676 8.191 1.00 81.12 173 GLN A N 1
ATOM 1402 C CA . GLN A 1 173 ? 36.492 12.059 9.466 1.00 81.12 173 GLN A CA 1
ATOM 1403 C C . GLN A 1 173 ? 37.289 10.793 9.797 1.00 81.12 173 GLN A C 1
ATOM 1405 O O . GLN A 1 173 ? 37.311 10.383 10.950 1.00 81.12 173 GLN A O 1
ATOM 1410 N N . TRP A 1 174 ? 37.899 10.147 8.801 1.00 77.25 174 TRP A N 1
ATOM 1411 C CA . TRP A 1 174 ? 38.717 8.953 9.003 1.00 77.25 174 TRP A CA 1
ATOM 1412 C C . TRP A 1 174 ? 40.182 9.284 9.341 1.00 77.25 174 TRP A C 1
ATOM 1414 O O . TRP A 1 174 ? 40.889 8.443 9.893 1.00 77.25 174 TRP A O 1
ATOM 1424 N N . GLU A 1 175 ? 40.656 10.491 9.021 1.00 56.12 175 GLU A N 1
ATOM 1425 C CA . GLU A 1 175 ? 42.004 10.941 9.396 1.00 56.12 175 GLU A CA 1
ATOM 1426 C C . GLU A 1 175 ? 42.101 11.439 10.858 1.00 56.12 175 GLU A C 1
ATOM 1428 O O . GLU A 1 175 ? 43.219 11.593 11.356 1.00 56.12 175 GLU A O 1
ATOM 1433 N N . GLU A 1 176 ? 40.967 11.644 11.549 1.00 45.06 176 GLU A N 1
ATOM 1434 C CA . GLU A 1 176 ? 40.863 11.928 13.000 1.00 45.06 176 GLU A CA 1
ATOM 1435 C C . GLU A 1 176 ? 40.666 10.657 13.848 1.00 45.06 176 GLU A C 1
ATOM 1437 O O . GLU A 1 176 ? 41.291 10.585 14.935 1.00 45.06 176 GLU A O 1
#

Organism: NCBI:txid1619234

Radius of gyration: 20.94 Å; chains: 1; bounding box: 60×35×40 Å

Sequence (176 aa):
MKQLSWKSNIKHAKLEYLIKELDPTQDLSRGGITNRAIVAANDMTKAMSKEEKGNWWEKVAKKIPELNNFKIELSVPTAMQVKLDDENEEIFEVISENIKKALGLEVLQTQYEIQILWMNYYSWLKEKAIKVGSEKEEDITGPEMVKRLVQILLLNRESDVEIIEEIKTALLQWEE

Foldseek 3Di:
DDKDKDFWDVLVQLLLVLCVVQPPDPPSDPQVLLQVLLVLLCVVCVPPDLVRLLVVLVVLLVCSVVSVVDDDDGDIDRMDMYDHDPVSPVSLVVNQVSNCVSVVHPDDDSNSSSSSSSSSVSVVSVVVVVVVVVVDPPPCPPVNVVVVLVVLVVVVDPVCVVVVVVVVVVVVVVVD